Protein AF-A0A2Z6RVS4-F1 (afdb_monomer_lite)

pLDDT: mean 82.9, std 16.71, range [30.58, 97.94]

Structure (mmCIF, N/CA/C/O backbone):
data_AF-A0A2Z6RVS4-F1
#
_entry.id   AF-A0A2Z6RVS4-F1
#
loop_
_atom_site.group_PDB
_atom_site.id
_atom_site.type_symbol
_atom_site.label_atom_id
_atom_site.label_alt_id
_atom_site.label_comp_id
_atom_site.label_asym_id
_atom_site.label_entity_id
_atom_site.label_seq_id
_atom_site.pdbx_PDB_ins_code
_atom_site.Cartn_x
_atom_site.Cartn_y
_atom_site.Cartn_z
_atom_site.occupancy
_atom_site.B_iso_or_equiv
_atom_site.auth_seq_id
_atom_site.auth_comp_id
_atom_site.auth_asym_id
_atom_site.auth_atom_id
_atom_site.pdbx_PDB_model_num
ATOM 1 N N . MET A 1 1 ? 2.717 -13.257 37.662 1.00 36.00 1 MET A N 1
ATOM 2 C CA . MET A 1 1 ? 2.444 -14.443 36.821 1.00 36.00 1 MET A CA 1
ATOM 3 C C . MET A 1 1 ? 1.747 -13.960 35.566 1.00 36.00 1 MET A C 1
ATOM 5 O O . MET A 1 1 ? 0.808 -13.190 35.691 1.00 36.00 1 MET A O 1
ATOM 9 N N . GLY A 1 2 ? 2.272 -14.340 34.403 1.00 30.58 2 GLY A N 1
ATOM 10 C CA . GLY A 1 2 ? 1.889 -13.818 33.089 1.00 30.58 2 GLY A CA 1
ATOM 11 C C . GLY A 1 2 ? 3.117 -13.750 32.182 1.00 30.58 2 GLY A C 1
ATOM 12 O O . GLY A 1 2 ? 3.561 -12.670 31.820 1.00 30.58 2 GLY A O 1
ATOM 13 N N . ASN A 1 3 ? 3.736 -14.909 31.932 1.00 33.47 3 ASN A N 1
ATOM 14 C CA . ASN A 1 3 ? 4.880 -15.064 31.035 1.00 33.47 3 ASN A CA 1
ATOM 15 C C . ASN A 1 3 ? 4.405 -14.852 29.589 1.00 33.47 3 ASN A C 1
ATOM 17 O O . ASN A 1 3 ? 3.969 -15.802 28.942 1.00 33.47 3 ASN A O 1
ATOM 21 N N . ALA A 1 4 ? 4.509 -13.630 29.072 1.00 37.62 4 ALA A N 1
ATOM 22 C CA . ALA A 1 4 ? 4.535 -13.422 27.632 1.00 37.62 4 ALA A CA 1
ATOM 23 C C . ALA A 1 4 ? 5.950 -13.767 27.161 1.00 37.62 4 ALA A C 1
ATOM 25 O O . ALA A 1 4 ? 6.881 -12.975 27.300 1.00 37.62 4 ALA A O 1
ATOM 26 N N . LYS A 1 5 ? 6.131 -14.994 26.663 1.00 33.72 5 LYS A N 1
ATOM 27 C CA . LYS A 1 5 ? 7.312 -15.343 25.874 1.00 33.72 5 LYS A CA 1
ATOM 28 C C . LYS A 1 5 ? 7.283 -14.472 24.619 1.00 33.72 5 LYS A C 1
ATOM 30 O O . LYS A 1 5 ? 6.619 -14.818 23.646 1.00 33.72 5 LYS A O 1
ATOM 35 N N . ALA A 1 6 ? 7.969 -13.334 24.664 1.00 38.34 6 ALA A N 1
ATOM 36 C CA . ALA A 1 6 ? 8.352 -12.616 23.463 1.00 38.34 6 ALA A CA 1
ATOM 37 C C . ALA A 1 6 ? 9.136 -13.601 22.588 1.00 38.34 6 ALA A C 1
ATOM 39 O O . ALA A 1 6 ? 10.140 -14.161 23.030 1.00 38.34 6 ALA A O 1
ATOM 40 N N . LYS A 1 7 ? 8.638 -13.881 21.383 1.00 38.25 7 LYS A N 1
ATOM 41 C CA . LYS A 1 7 ? 9.425 -14.583 20.371 1.00 38.25 7 LYS A CA 1
ATOM 42 C C . LYS A 1 7 ? 10.538 -13.621 19.944 1.00 38.25 7 LYS A C 1
ATOM 44 O O . LYS A 1 7 ? 10.289 -12.648 19.235 1.00 38.25 7 LYS A O 1
ATOM 49 N N . GLU A 1 8 ? 11.732 -13.843 20.480 1.00 45.53 8 GLU A N 1
ATOM 50 C CA . GLU A 1 8 ? 12.978 -13.220 20.039 1.00 45.53 8 GLU A CA 1
ATOM 51 C C . GLU A 1 8 ? 13.337 -13.767 18.651 1.00 45.53 8 GLU A C 1
ATOM 53 O O . GLU A 1 8 ? 13.924 -14.837 18.583 1.00 45.53 8 GLU A O 1
ATOM 58 N N . ASP A 1 9 ? 12.959 -13.064 17.573 1.00 42.09 9 ASP A N 1
ATOM 59 C CA . ASP A 1 9 ? 13.696 -13.011 16.282 1.00 42.09 9 ASP A CA 1
ATOM 60 C C . ASP A 1 9 ? 12.931 -12.357 15.110 1.00 42.09 9 ASP A C 1
ATOM 62 O O . ASP A 1 9 ? 13.549 -11.984 14.114 1.00 42.09 9 ASP A O 1
ATOM 66 N N . GLY A 1 10 ? 11.625 -12.109 15.211 1.00 40.38 10 GLY A N 1
ATOM 67 C CA . GLY A 1 10 ? 10.879 -11.377 14.181 1.00 40.38 10 GLY A CA 1
ATOM 68 C C . GLY A 1 10 ? 10.733 -9.887 14.493 1.00 40.38 10 GLY A C 1
ATOM 69 O O . GLY A 1 10 ? 9.691 -9.475 15.003 1.00 40.38 10 GLY A O 1
ATOM 70 N N . THR A 1 11 ? 11.717 -9.037 14.184 1.00 40.38 11 THR A N 1
ATOM 71 C CA . THR A 1 11 ? 11.467 -7.584 14.171 1.00 40.38 11 THR A CA 1
ATOM 72 C C . THR A 1 11 ? 10.408 -7.281 13.112 1.00 40.38 11 THR A C 1
ATOM 74 O O . THR A 1 11 ? 10.668 -7.354 11.913 1.00 40.38 11 THR A O 1
ATOM 77 N N . ARG A 1 12 ? 9.180 -6.947 13.535 1.00 50.41 12 ARG A N 1
ATOM 78 C CA . ARG A 1 12 ? 8.147 -6.477 12.604 1.00 50.41 12 ARG A CA 1
ATOM 79 C C . ARG A 1 12 ? 8.681 -5.222 11.909 1.00 50.41 12 ARG A C 1
ATOM 81 O O . ARG A 1 12 ? 8.934 -4.214 12.565 1.00 50.41 12 ARG A O 1
ATOM 88 N N . TYR A 1 13 ? 8.836 -5.271 10.584 1.00 60.38 13 TYR A N 1
ATOM 89 C CA . TYR A 1 13 ? 9.238 -4.107 9.778 1.00 60.38 13 TYR A CA 1
ATOM 90 C C . TYR A 1 13 ? 8.255 -2.931 9.919 1.00 60.38 13 TYR A C 1
ATOM 92 O O . TYR A 1 13 ? 8.624 -1.783 9.668 1.00 60.38 13 TYR A O 1
ATOM 100 N N . ILE A 1 14 ? 7.012 -3.226 10.321 1.00 73.31 14 ILE A N 1
ATOM 101 C CA . ILE A 1 14 ? 5.932 -2.279 10.590 1.00 73.31 14 ILE A CA 1
ATOM 102 C C . ILE A 1 14 ? 5.268 -2.683 11.914 1.00 73.31 14 ILE A C 1
ATOM 104 O O . ILE A 1 14 ? 4.782 -3.806 12.040 1.00 73.31 14 ILE A O 1
ATOM 108 N N . LEU A 1 15 ? 5.243 -1.780 12.899 1.00 82.50 15 LEU A N 1
ATOM 109 C CA . LEU A 1 15 ? 4.434 -1.965 14.105 1.00 82.50 15 LEU A CA 1
ATOM 110 C C . LEU A 1 15 ? 2.955 -1.973 13.700 1.00 82.50 15 LEU A C 1
ATOM 112 O O . LEU A 1 15 ? 2.511 -1.079 12.983 1.00 82.50 15 LEU A O 1
ATOM 116 N N . CYS A 1 16 ? 2.215 -2.985 14.137 1.00 87.56 16 CYS A N 1
ATOM 117 C CA . CYS A 1 16 ? 0.835 -3.202 13.728 1.00 87.56 16 CYS A CA 1
ATOM 118 C C . CYS A 1 16 ? 0.059 -3.814 14.894 1.00 87.56 16 CYS A C 1
ATOM 120 O O . CYS A 1 16 ? 0.429 -4.883 15.383 1.00 87.56 16 CYS A O 1
ATOM 122 N N . ASN A 1 17 ? -0.958 -3.079 15.338 1.00 92.88 17 ASN A N 1
ATOM 123 C CA . ASN A 1 17 ? -1.992 -3.489 16.287 1.00 92.88 17 ASN A CA 1
ATOM 124 C C . ASN A 1 17 ? -3.347 -3.648 15.591 1.00 92.88 17 ASN A C 1
ATOM 126 O O . ASN A 1 17 ? -4.195 -4.390 16.061 1.00 92.88 17 ASN A O 1
ATOM 130 N N . GLU A 1 18 ? -3.546 -2.941 14.482 1.00 93.88 18 GLU A N 1
ATOM 131 C CA . GLU A 1 18 ? -4.781 -2.968 13.712 1.00 93.88 18 GLU A CA 1
ATOM 132 C C . GLU A 1 18 ? -4.459 -2.966 12.219 1.00 93.88 18 GLU A C 1
ATOM 134 O O . GLU A 1 18 ? -3.514 -2.303 11.770 1.00 93.88 18 GLU A O 1
ATOM 139 N N . ILE A 1 19 ? -5.252 -3.710 11.453 1.00 94.56 19 ILE A N 1
ATOM 140 C CA . ILE A 1 19 ? -5.235 -3.746 9.997 1.00 94.56 19 ILE A CA 1
ATOM 141 C C . ILE A 1 19 ? -6.624 -3.369 9.498 1.00 94.56 19 ILE A C 1
ATOM 143 O O . ILE A 1 19 ? -7.600 -4.050 9.799 1.00 94.56 19 ILE A O 1
ATOM 147 N N . VAL A 1 20 ? -6.693 -2.323 8.678 1.00 96.00 20 VAL A N 1
ATOM 148 C CA . VAL A 1 20 ? -7.921 -1.895 8.004 1.00 96.00 20 VAL A CA 1
ATOM 149 C C . VAL A 1 20 ? -7.739 -2.066 6.502 1.00 96.00 20 VAL A C 1
ATOM 151 O O . VAL A 1 20 ? -6.992 -1.324 5.860 1.00 96.00 20 VAL A O 1
ATOM 154 N N . LEU A 1 21 ? -8.426 -3.047 5.927 1.00 97.25 21 LEU A N 1
ATOM 155 C CA . LEU A 1 21 ? -8.548 -3.219 4.487 1.00 97.25 21 LEU A CA 1
ATOM 156 C C . LEU A 1 21 ? -9.680 -2.339 3.957 1.00 97.25 21 LEU A C 1
ATOM 158 O O . LEU A 1 21 ? -10.832 -2.475 4.356 1.00 97.25 21 LEU A O 1
ATOM 162 N N . ILE A 1 22 ? -9.361 -1.489 2.989 1.00 97.94 22 ILE A N 1
ATOM 163 C CA . ILE A 1 22 ? -10.304 -0.627 2.286 1.00 97.94 22 ILE A CA 1
ATOM 164 C C . ILE A 1 22 ? -10.290 -1.021 0.813 1.00 97.94 22 ILE A C 1
ATOM 166 O O . ILE A 1 22 ? -9.318 -0.779 0.094 1.00 97.94 22 ILE A O 1
ATOM 170 N N . SER A 1 23 ? -11.381 -1.630 0.359 1.00 96.75 23 SER A N 1
ATOM 171 C CA . SER A 1 23 ? -11.482 -2.167 -0.999 1.00 96.75 23 SER A CA 1
ATOM 172 C C . SER A 1 23 ? -12.862 -1.934 -1.609 1.00 96.75 23 SER A C 1
ATOM 174 O O . SER A 1 23 ? -13.839 -1.591 -0.934 1.00 96.75 23 SER A O 1
ATOM 176 N N . LYS A 1 24 ? -12.937 -2.114 -2.928 1.00 94.56 24 LYS A N 1
ATOM 177 C CA . LYS A 1 24 ? -14.201 -2.265 -3.655 1.00 94.56 24 LYS A CA 1
ATOM 178 C C . LYS A 1 24 ? -14.780 -3.676 -3.503 1.00 94.56 24 LYS A C 1
ATOM 180 O O . LYS A 1 24 ? -15.999 -3.826 -3.507 1.00 94.56 24 LYS A O 1
ATOM 185 N N . TYR A 1 25 ? -13.917 -4.681 -3.363 1.00 93.06 25 TYR A N 1
ATOM 186 C CA . TYR A 1 25 ? -14.280 -6.093 -3.267 1.00 93.06 25 TYR A CA 1
ATOM 187 C C . TYR A 1 25 ? -13.684 -6.670 -1.979 1.00 93.06 25 TYR A C 1
ATOM 189 O O . TYR A 1 25 ? -12.467 -6.791 -1.856 1.00 93.06 25 TYR A O 1
ATOM 197 N N . LEU A 1 26 ? -14.537 -6.972 -0.999 1.00 91.94 26 LEU A N 1
ATOM 198 C CA . LEU A 1 26 ? -14.106 -7.447 0.325 1.00 91.94 26 LEU A CA 1
ATOM 199 C C . LEU A 1 26 ? -14.044 -8.975 0.415 1.00 91.94 26 LEU A C 1
ATOM 201 O O . LEU A 1 26 ? -13.312 -9.507 1.241 1.00 91.94 26 LEU A O 1
ATOM 205 N N . ASP A 1 27 ? -14.742 -9.671 -0.483 1.00 87.75 27 ASP A N 1
ATOM 206 C CA . ASP A 1 27 ? -14.872 -11.131 -0.467 1.00 87.75 27 ASP A CA 1
ATOM 207 C C . ASP A 1 27 ? -13.748 -11.851 -1.240 1.00 87.75 27 ASP A C 1
ATOM 209 O O . ASP A 1 27 ? -13.864 -13.034 -1.565 1.00 87.75 27 ASP A O 1
ATOM 213 N N . GLU A 1 28 ? -12.659 -11.157 -1.594 1.00 89.38 28 GLU A N 1
ATOM 214 C CA . GLU A 1 28 ? -11.543 -11.803 -2.287 1.00 89.38 28 GLU A CA 1
ATOM 215 C C . GLU A 1 28 ? -10.829 -12.803 -1.353 1.00 89.38 28 GLU A C 1
ATOM 217 O O . GLU A 1 28 ? -10.338 -12.402 -0.293 1.00 89.38 28 GLU A O 1
ATOM 222 N N . PRO A 1 29 ? -10.652 -14.082 -1.753 1.00 89.75 29 PRO A N 1
ATOM 223 C CA . PRO A 1 29 ? -10.107 -15.127 -0.876 1.00 89.75 29 PRO A CA 1
ATOM 224 C C . PRO A 1 29 ? -8.730 -14.824 -0.271 1.00 89.75 29 PRO A C 1
ATOM 226 O O . PRO A 1 29 ? -8.399 -15.319 0.803 1.00 89.75 29 PRO A O 1
ATOM 229 N N . LYS A 1 30 ? -7.917 -13.993 -0.938 1.00 89.56 30 LYS A N 1
ATOM 230 C CA . LYS A 1 30 ? -6.589 -13.590 -0.450 1.00 89.56 30 LYS A CA 1
ATOM 231 C C . LYS A 1 30 ? -6.655 -12.851 0.893 1.00 89.56 30 LYS A C 1
ATOM 233 O O . LYS A 1 30 ? -5.734 -12.979 1.691 1.00 89.56 30 LYS A O 1
ATOM 238 N N . TRP A 1 31 ? -7.738 -12.122 1.164 1.00 90.50 31 TRP A N 1
ATOM 239 C CA . TRP A 1 31 ? -7.900 -11.391 2.422 1.00 90.50 31 TRP A CA 1
ATOM 240 C C . TRP A 1 31 ? -8.293 -12.295 3.580 1.00 90.50 31 TRP A C 1
ATOM 242 O O . TRP A 1 31 ? -7.918 -12.004 4.711 1.00 90.50 31 TRP A O 1
ATOM 252 N N . GLN A 1 32 ? -8.935 -13.430 3.295 1.00 89.62 32 GLN A N 1
ATOM 253 C CA . GLN A 1 32 ? -9.130 -14.468 4.300 1.00 89.62 32 GLN A CA 1
ATOM 254 C C . GLN A 1 32 ? -7.782 -15.033 4.758 1.00 89.62 32 GLN A C 1
ATOM 256 O O . GLN A 1 32 ? -7.558 -15.139 5.950 1.00 89.62 32 GLN A O 1
ATOM 261 N N . ILE A 1 33 ? -6.837 -15.267 3.838 1.00 90.06 33 ILE A N 1
ATOM 262 C CA . ILE A 1 33 ? -5.477 -15.717 4.192 1.00 90.06 33 ILE A CA 1
ATOM 263 C C . ILE A 1 33 ? -4.773 -14.701 5.103 1.00 90.06 33 ILE A C 1
ATOM 265 O O . ILE A 1 33 ? -4.100 -15.086 6.055 1.00 90.06 33 ILE A O 1
ATOM 269 N N . VAL A 1 34 ? -4.910 -13.401 4.811 1.00 88.25 34 VAL A N 1
ATOM 270 C CA . VAL A 1 34 ? -4.329 -12.342 5.654 1.00 88.25 34 VAL A CA 1
ATOM 271 C C . VAL A 1 34 ? -4.970 -12.342 7.035 1.00 88.25 34 VAL A C 1
ATOM 273 O O . VAL A 1 34 ? -4.250 -12.259 8.021 1.00 88.25 34 VAL A O 1
ATOM 276 N N . LYS A 1 35 ? -6.297 -12.463 7.113 1.00 89.19 35 LYS A N 1
ATOM 277 C CA . LYS A 1 35 ? -7.014 -12.558 8.383 1.00 89.19 35 LYS A CA 1
ATOM 278 C C . LYS A 1 35 ? -6.564 -13.784 9.187 1.00 89.19 35 LYS A C 1
ATOM 280 O O . LYS A 1 35 ? -6.087 -13.618 10.302 1.00 89.19 35 LYS A O 1
ATOM 285 N N . ASP A 1 36 ? -6.589 -14.967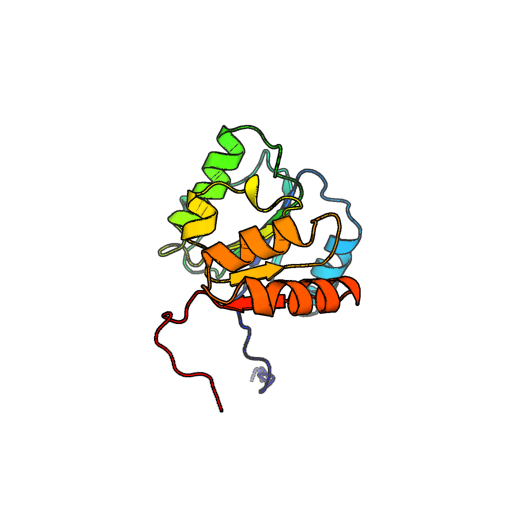 8.577 1.00 90.50 36 ASP A N 1
ATOM 286 C CA . ASP A 1 36 ? -6.188 -16.237 9.197 1.00 90.50 36 ASP A CA 1
ATOM 287 C C . ASP A 1 36 ? -4.741 -16.191 9.721 1.00 90.50 36 ASP A C 1
ATOM 289 O O . ASP A 1 36 ? -4.429 -16.781 10.750 1.00 90.50 36 ASP A O 1
ATOM 293 N N . PHE A 1 37 ? -3.840 -15.467 9.041 1.00 87.88 37 PHE A N 1
ATOM 294 C CA . PHE A 1 37 ? -2.458 -15.284 9.498 1.00 87.88 37 PHE A CA 1
ATOM 295 C C . PHE A 1 37 ? -2.365 -14.555 10.848 1.00 87.88 37 PHE A C 1
ATOM 297 O O . PHE A 1 37 ? -1.435 -14.810 11.615 1.00 87.88 37 PHE A O 1
ATOM 304 N N . PHE A 1 38 ? -3.300 -13.646 11.131 1.00 86.12 38 PHE A N 1
ATOM 305 C CA . PHE A 1 38 ? -3.358 -12.890 12.383 1.00 86.12 38 PHE A CA 1
ATOM 306 C C . PHE A 1 38 ? -4.360 -13.458 13.395 1.00 86.12 38 PHE A C 1
ATOM 308 O O . PHE A 1 38 ? -4.338 -13.017 14.538 1.00 86.12 38 PHE A O 1
ATOM 315 N N . ASP A 1 39 ? -5.180 -14.451 13.036 1.00 82.94 39 ASP A N 1
ATOM 316 C CA . ASP A 1 39 ? -6.178 -15.040 13.946 1.00 82.94 39 ASP A CA 1
ATOM 317 C C . ASP A 1 39 ? -5.538 -15.672 15.204 1.00 82.94 39 ASP A C 1
ATOM 319 O O . ASP A 1 39 ? -6.132 -15.637 16.280 1.00 82.94 39 ASP A O 1
ATOM 323 N N . ASP A 1 40 ? -4.307 -16.190 15.103 1.00 81.31 40 ASP A N 1
ATOM 324 C CA . ASP A 1 40 ? -3.541 -16.722 16.246 1.00 81.31 40 ASP A CA 1
ATOM 325 C C . ASP A 1 40 ? -2.877 -15.623 17.111 1.00 81.31 40 ASP A C 1
ATOM 327 O O . ASP A 1 40 ? -2.294 -15.916 18.162 1.00 81.31 40 ASP A O 1
ATOM 331 N N . ASP A 1 41 ? -2.917 -14.361 16.674 1.00 82.94 41 ASP A N 1
ATOM 332 C CA . ASP A 1 41 ? -2.358 -13.207 17.378 1.00 82.94 41 ASP A CA 1
ATOM 333 C C . ASP A 1 41 ? -3.471 -12.257 17.837 1.00 82.94 41 ASP A C 1
ATOM 335 O O . ASP A 1 41 ? -3.770 -11.252 17.196 1.00 82.94 41 ASP A O 1
ATOM 339 N N . GLU A 1 42 ? -4.023 -12.530 19.023 1.00 81.31 42 GLU A N 1
ATOM 340 C CA . GLU A 1 42 ? -5.068 -11.709 19.657 1.00 81.31 42 GLU A CA 1
ATOM 341 C C . GLU A 1 42 ? -4.668 -10.230 19.871 1.00 81.31 42 GLU A C 1
ATOM 343 O O . GLU A 1 42 ? -5.511 -9.408 20.232 1.00 81.31 42 GLU A O 1
ATOM 348 N N . SER A 1 43 ? -3.392 -9.860 19.673 1.00 85.75 43 SER A N 1
ATOM 349 C CA . SER A 1 43 ? -2.925 -8.470 19.759 1.00 85.75 43 SER A CA 1
ATOM 350 C C . SER A 1 43 ? -3.118 -7.657 18.474 1.00 85.75 43 SER A C 1
ATOM 352 O O . SER A 1 43 ? -2.839 -6.451 18.483 1.00 85.75 43 SER A O 1
ATOM 354 N N . VAL A 1 44 ? -3.571 -8.296 17.388 1.00 90.69 44 VAL A N 1
ATOM 355 C CA . VAL A 1 44 ? -3.809 -7.663 16.089 1.00 90.69 44 VAL A CA 1
ATOM 356 C C . VAL A 1 44 ? -5.271 -7.816 15.681 1.00 90.69 44 VAL A C 1
ATOM 358 O O . VAL A 1 44 ? -5.784 -8.923 15.558 1.00 90.69 44 VAL A O 1
ATOM 361 N N . THR A 1 45 ? -5.946 -6.699 15.420 1.00 93.81 45 THR A N 1
ATOM 362 C CA . THR A 1 45 ? -7.295 -6.702 14.841 1.00 93.81 45 THR A CA 1
ATOM 363 C C . THR A 1 45 ? -7.236 -6.590 13.319 1.00 93.81 45 THR A C 1
ATOM 365 O O . THR A 1 45 ? -6.362 -5.925 12.763 1.00 93.81 45 THR A O 1
ATOM 368 N N . PHE A 1 46 ? -8.185 -7.230 12.632 1.00 94.12 46 PHE A N 1
ATOM 369 C CA . PHE A 1 46 ? -8.365 -7.110 11.186 1.00 94.12 46 PHE A CA 1
ATOM 370 C C . PHE A 1 46 ? -9.807 -6.714 10.867 1.00 94.12 46 PHE A C 1
ATOM 372 O O . PHE A 1 46 ? -10.749 -7.426 11.224 1.00 94.12 46 PHE A O 1
ATOM 379 N N . GLU A 1 47 ? -9.973 -5.610 10.146 1.00 94.44 47 GLU A N 1
ATOM 380 C CA . GLU A 1 47 ? -11.256 -5.129 9.645 1.00 94.44 47 GLU A CA 1
ATOM 381 C C . GLU A 1 47 ? -11.192 -4.921 8.126 1.00 94.44 47 GLU A C 1
ATOM 383 O O . GLU A 1 47 ? -10.218 -4.390 7.596 1.00 94.44 47 GLU A O 1
ATOM 388 N N . ALA A 1 48 ? -12.246 -5.323 7.415 1.00 95.62 48 ALA A N 1
ATOM 389 C CA . ALA A 1 48 ? -12.413 -5.068 5.989 1.00 95.62 48 ALA A CA 1
ATOM 390 C C . ALA A 1 48 ? -13.658 -4.204 5.763 1.00 95.62 48 ALA A C 1
ATOM 392 O O . ALA A 1 48 ? -14.771 -4.619 6.085 1.00 95.62 48 ALA A O 1
ATOM 393 N N . ILE A 1 49 ? -13.472 -3.015 5.189 1.00 96.75 49 ILE A N 1
ATOM 394 C CA . ILE A 1 49 ? -14.531 -2.024 4.979 1.00 96.75 49 ILE A CA 1
ATOM 395 C C . ILE A 1 49 ? -14.611 -1.568 3.524 1.00 96.75 49 ILE A C 1
ATOM 397 O O . ILE A 1 49 ? -13.626 -1.520 2.782 1.00 96.75 49 ILE A O 1
ATOM 401 N N . SER A 1 50 ? -15.815 -1.173 3.111 1.00 96.44 50 SER A N 1
ATOM 402 C CA . SER A 1 50 ? -16.014 -0.564 1.799 1.00 96.44 50 SER A CA 1
ATOM 403 C C . SER A 1 50 ? -15.339 0.805 1.740 1.00 96.44 50 SER A C 1
ATOM 405 O O . SER A 1 50 ? -15.401 1.580 2.694 1.00 96.44 50 SER A O 1
ATOM 407 N N . TYR A 1 51 ? -14.797 1.180 0.578 1.00 96.56 51 TYR A N 1
ATOM 408 C CA . TYR A 1 51 ? -14.259 2.531 0.366 1.00 96.56 51 TYR A CA 1
ATOM 409 C C . TYR A 1 51 ? -15.281 3.662 0.591 1.00 96.56 51 TYR A C 1
ATOM 411 O O . TYR A 1 51 ? -14.888 4.810 0.798 1.00 96.56 51 TYR A O 1
ATOM 419 N N . HIS A 1 52 ? -16.584 3.359 0.580 1.00 95.50 52 HIS A N 1
ATOM 420 C CA . HIS A 1 52 ? -17.638 4.307 0.951 1.00 95.50 52 HIS A CA 1
ATOM 421 C C . HIS A 1 52 ? -17.618 4.692 2.436 1.00 95.50 52 HIS A C 1
ATOM 423 O O . HIS A 1 52 ? -18.095 5.767 2.787 1.00 95.50 52 HIS A O 1
ATOM 429 N N . GLN A 1 53 ? -17.059 3.831 3.284 1.00 96.19 53 GLN A N 1
ATOM 430 C CA . GLN A 1 53 ? -16.939 4.010 4.731 1.00 96.19 53 GLN A CA 1
ATOM 431 C C . GLN A 1 53 ? -15.510 4.386 5.141 1.00 96.19 53 GLN A C 1
ATOM 433 O O . GLN A 1 53 ? -15.199 4.377 6.325 1.00 96.19 53 GLN A O 1
ATOM 438 N N . MET A 1 54 ? -14.639 4.709 4.176 1.00 96.12 54 MET A N 1
ATOM 439 C CA . MET A 1 54 ? -13.246 5.057 4.444 1.00 96.12 54 MET A CA 1
ATOM 440 C C . MET A 1 54 ? -13.164 6.238 5.430 1.00 96.12 54 MET A C 1
ATOM 442 O O . MET A 1 54 ? -13.614 7.340 5.070 1.00 96.12 54 MET A O 1
ATOM 446 N N . PRO A 1 55 ? -12.567 6.031 6.620 1.00 94.31 55 PRO A N 1
ATOM 447 C CA . PRO A 1 55 ? -12.409 7.085 7.612 1.00 94.31 55 PRO A CA 1
ATOM 448 C C . PRO A 1 55 ? -11.464 8.173 7.102 1.00 94.31 55 PRO A C 1
ATOM 450 O O . PRO A 1 55 ? -10.715 7.986 6.133 1.00 94.31 55 PRO A O 1
ATOM 453 N N . ASP A 1 56 ? -11.497 9.333 7.741 1.00 92.44 56 ASP A N 1
ATOM 454 C CA . ASP A 1 56 ? -10.462 10.338 7.567 1.00 92.44 56 ASP A CA 1
ATOM 455 C C . ASP A 1 56 ? -9.260 10.007 8.466 1.00 92.44 56 ASP A C 1
ATOM 457 O O . ASP A 1 56 ? -9.374 9.334 9.486 1.00 92.44 56 ASP A O 1
ATOM 461 N N . VAL A 1 57 ? -8.068 10.481 8.092 1.00 91.06 57 VAL A N 1
ATOM 462 C CA . VAL A 1 57 ? -6.823 10.226 8.851 1.00 91.06 57 VAL A CA 1
ATOM 463 C C . VAL A 1 57 ? -6.934 10.676 10.315 1.00 91.06 57 VAL A C 1
ATOM 465 O O . VAL A 1 57 ? -6.295 10.100 11.193 1.00 91.06 57 VAL A O 1
ATOM 468 N N . GLU A 1 58 ? -7.745 11.700 10.579 1.00 90.44 58 GLU A N 1
ATOM 469 C CA . GLU A 1 58 ? -7.958 12.256 11.916 1.00 90.44 58 GLU A CA 1
ATOM 470 C C . GLU A 1 58 ? -8.851 11.388 12.812 1.00 90.44 58 GLU A C 1
ATOM 472 O O . GLU A 1 58 ? -8.828 11.581 14.027 1.00 90.44 58 GLU A O 1
ATOM 477 N N . ASP A 1 59 ? -9.585 10.430 12.238 1.00 92.06 59 ASP A N 1
ATOM 478 C CA . ASP A 1 59 ? -10.480 9.540 12.983 1.00 92.06 59 ASP A CA 1
ATOM 479 C C . ASP A 1 59 ? -9.713 8.421 13.716 1.00 92.06 59 ASP A C 1
ATOM 481 O O . ASP A 1 59 ? -10.259 7.783 14.614 1.00 92.06 59 ASP A O 1
ATOM 485 N N . PHE A 1 60 ? -8.440 8.191 13.371 1.00 91.62 60 PHE A N 1
ATOM 486 C CA . PHE A 1 60 ? -7.607 7.152 13.983 1.00 91.62 60 PHE A CA 1
ATOM 487 C C . PHE A 1 60 ? -7.001 7.594 15.322 1.00 91.62 60 PHE A C 1
ATOM 489 O O . PHE A 1 60 ? -6.491 8.716 15.467 1.00 91.62 60 PHE A O 1
ATOM 496 N N . ASP A 1 61 ? -6.966 6.671 16.290 1.00 91.38 61 ASP A N 1
ATOM 497 C CA . ASP A 1 61 ? -6.264 6.872 17.559 1.00 91.38 61 ASP A CA 1
ATOM 498 C C . ASP A 1 61 ? -4.740 6.763 17.345 1.00 91.38 61 ASP A C 1
ATOM 500 O O . ASP A 1 61 ? -4.239 5.682 17.031 1.00 91.38 61 ASP A O 1
ATOM 504 N N . PRO A 1 62 ? -3.955 7.836 17.573 1.00 90.31 62 PRO A N 1
ATOM 505 C CA . PRO A 1 62 ? -2.499 7.801 17.425 1.00 90.31 62 PRO A CA 1
ATOM 506 C C . PRO A 1 62 ? -1.791 6.810 18.367 1.00 90.31 62 PRO A C 1
ATOM 508 O O . PRO A 1 62 ? -0.607 6.529 18.170 1.00 90.31 62 PRO A O 1
ATOM 511 N N . LYS A 1 63 ? -2.469 6.299 19.403 1.00 91.12 63 LYS A N 1
ATOM 512 C CA . LYS A 1 63 ? -1.934 5.265 20.301 1.00 91.12 63 LYS A CA 1
ATOM 513 C C . LYS A 1 63 ? -1.967 3.866 19.685 1.00 91.12 63 LYS A C 1
ATOM 515 O O . LYS A 1 63 ? -1.241 2.999 20.167 1.00 91.12 63 LYS A O 1
ATOM 520 N N . ILE A 1 64 ? -2.770 3.652 18.645 1.00 91.38 64 ILE A N 1
ATOM 521 C CA . ILE A 1 64 ? -2.928 2.366 17.966 1.00 91.38 64 ILE A CA 1
ATOM 522 C C . ILE A 1 64 ? -2.104 2.399 16.678 1.00 91.38 64 ILE A C 1
ATOM 524 O O . ILE A 1 64 ? -2.297 3.258 15.818 1.00 91.38 64 ILE A O 1
ATOM 528 N N . ALA A 1 65 ? -1.148 1.477 16.537 1.00 91.94 65 ALA A N 1
ATOM 529 C CA . ALA A 1 65 ? -0.380 1.365 15.302 1.00 91.94 65 ALA A CA 1
ATOM 530 C C . ALA A 1 65 ? -1.234 0.700 14.220 1.00 91.94 65 ALA A C 1
ATOM 532 O O . ALA A 1 65 ? -1.431 -0.518 14.236 1.00 91.94 65 ALA A O 1
ATOM 533 N N . THR A 1 66 ? -1.734 1.504 13.286 1.00 93.88 66 THR A N 1
ATOM 534 C CA . THR A 1 66 ? -2.726 1.050 12.308 1.00 93.88 66 THR A CA 1
ATOM 535 C C . THR A 1 66 ? -2.103 0.895 10.929 1.00 93.88 66 THR A C 1
ATOM 537 O O . THR A 1 66 ? -1.448 1.808 10.421 1.00 93.88 66 THR A O 1
ATOM 540 N N . VAL A 1 67 ? -2.316 -0.256 10.296 1.00 94.31 67 VAL A N 1
ATOM 541 C CA . VAL A 1 67 ? -1.959 -0.510 8.901 1.00 94.31 67 VAL A CA 1
ATOM 542 C C . VAL A 1 67 ? -3.213 -0.400 8.045 1.00 94.31 67 VAL A C 1
ATOM 544 O O . VAL A 1 67 ? -4.104 -1.234 8.129 1.00 94.31 67 VAL A O 1
ATOM 547 N N . VAL A 1 68 ? -3.269 0.610 7.182 1.00 96.06 68 VAL A N 1
ATOM 548 C CA . VAL A 1 68 ? -4.377 0.799 6.239 1.00 96.06 68 VAL A CA 1
ATOM 549 C C . VAL A 1 68 ? -3.964 0.299 4.860 1.00 96.06 68 VAL A C 1
ATOM 551 O O . VAL A 1 68 ? -2.955 0.747 4.307 1.00 96.06 68 VAL A O 1
ATOM 554 N N . ILE A 1 69 ? -4.736 -0.623 4.293 1.00 96.44 69 ILE A N 1
ATOM 555 C CA . ILE A 1 69 ? -4.474 -1.229 2.987 1.00 96.44 69 ILE A CA 1
ATOM 556 C C . ILE A 1 69 ? -5.558 -0.793 2.007 1.00 96.44 69 ILE A C 1
ATOM 558 O O . ILE A 1 69 ? -6.735 -1.038 2.235 1.00 96.44 69 ILE A O 1
ATOM 562 N N . PHE A 1 70 ? -5.160 -0.172 0.901 1.00 97.44 70 PHE A N 1
ATOM 563 C CA . PHE A 1 70 ? -6.051 0.187 -0.200 1.00 97.44 70 PHE A CA 1
ATOM 564 C C . PHE A 1 70 ? -5.883 -0.815 -1.346 1.00 97.44 70 PHE A C 1
ATOM 566 O O . PHE A 1 70 ? -4.786 -0.919 -1.900 1.00 97.44 70 PHE A O 1
ATOM 573 N N . GLU A 1 71 ? -6.957 -1.506 -1.729 1.00 95.56 71 GLU A N 1
ATOM 574 C CA . GLU A 1 71 ? -6.968 -2.514 -2.804 1.00 95.56 71 GLU A CA 1
ATOM 575 C C . GLU A 1 71 ? -8.047 -2.177 -3.841 1.00 95.56 71 GLU A C 1
ATOM 577 O O . GLU A 1 71 ? -9.145 -1.756 -3.488 1.00 95.56 71 GLU A O 1
ATOM 582 N N . ASP A 1 72 ? -7.751 -2.354 -5.131 1.00 94.06 72 ASP A N 1
ATOM 583 C CA . ASP A 1 72 ? -8.719 -2.162 -6.226 1.00 94.06 72 ASP A CA 1
ATOM 584 C C . ASP A 1 72 ? -9.410 -0.785 -6.262 1.00 94.06 72 ASP A C 1
ATOM 586 O O . ASP A 1 72 ? -10.503 -0.612 -6.807 1.00 94.06 72 ASP A O 1
ATOM 590 N N . LEU A 1 73 ? -8.733 0.240 -5.734 1.00 95.88 73 LEU A N 1
ATOM 591 C CA . LEU A 1 73 ? -9.232 1.618 -5.716 1.00 95.88 73 LEU A CA 1
ATOM 592 C C . LEU A 1 73 ? -8.620 2.513 -6.791 1.00 95.88 73 LEU A C 1
ATOM 594 O O . LEU A 1 73 ? -8.965 3.685 -6.834 1.00 95.88 73 LEU A O 1
ATOM 598 N N . MET A 1 74 ? -7.759 2.010 -7.680 1.00 93.06 74 MET A N 1
ATOM 599 C CA . MET A 1 74 ? -7.071 2.833 -8.693 1.00 93.06 74 MET A CA 1
ATOM 600 C C . MET A 1 74 ? -8.007 3.730 -9.511 1.00 93.06 74 MET A C 1
ATOM 602 O O . MET A 1 74 ? -7.681 4.888 -9.764 1.00 93.06 74 MET A O 1
ATOM 606 N N . ASP A 1 75 ? -9.158 3.189 -9.905 1.00 92.62 75 ASP A N 1
ATOM 607 C CA . ASP A 1 75 ? -10.149 3.880 -10.734 1.00 92.62 75 ASP A CA 1
ATOM 608 C C . ASP A 1 75 ? -11.283 4.497 -9.890 1.00 92.62 75 ASP A C 1
ATOM 610 O O . ASP A 1 75 ? -12.336 4.867 -10.413 1.00 92.62 75 ASP A O 1
ATOM 614 N N . ALA A 1 76 ? -11.096 4.600 -8.569 1.00 94.56 76 ALA A N 1
ATOM 615 C CA . ALA A 1 76 ? -12.071 5.220 -7.683 1.00 94.56 76 ALA A CA 1
ATOM 616 C C . ALA A 1 76 ? -12.231 6.726 -7.984 1.00 94.56 76 ALA A C 1
ATOM 618 O O . ALA A 1 76 ? -11.297 7.371 -8.476 1.00 94.56 76 ALA A O 1
ATOM 619 N N . PRO A 1 77 ? -13.393 7.321 -7.651 1.00 95.38 77 PRO A N 1
ATOM 620 C CA . PRO A 1 77 ? -13.650 8.741 -7.866 1.00 95.38 77 PRO A CA 1
ATOM 621 C C . PRO A 1 77 ? -12.580 9.661 -7.262 1.00 95.38 77 PRO A C 1
ATOM 623 O O . PRO A 1 77 ? -11.933 9.331 -6.267 1.00 95.38 77 PRO A O 1
ATOM 626 N N . LYS A 1 78 ? -12.433 10.864 -7.830 1.00 94.94 78 LYS A N 1
ATOM 627 C CA . LYS A 1 78 ? -11.391 11.829 -7.441 1.00 94.94 78 LYS A CA 1
ATOM 628 C C . LYS A 1 78 ? -11.357 12.111 -5.934 1.00 94.94 78 LYS A C 1
ATOM 630 O O . LYS A 1 78 ? -10.277 12.132 -5.358 1.00 94.94 78 LYS A O 1
ATOM 635 N N . ASN A 1 79 ? -12.516 12.267 -5.294 1.00 94.94 79 ASN A N 1
ATOM 636 C CA . ASN A 1 79 ? -12.605 12.509 -3.851 1.00 94.94 79 ASN A CA 1
ATOM 637 C C . ASN A 1 79 ? -12.047 11.336 -3.021 1.00 94.94 79 ASN A C 1
ATOM 639 O O . ASN A 1 79 ? -11.466 11.552 -1.962 1.00 94.94 79 ASN A O 1
ATOM 643 N N . ILE A 1 80 ? -12.175 10.099 -3.511 1.00 96.50 80 ILE A N 1
ATOM 644 C CA . ILE A 1 80 ? -11.586 8.912 -2.879 1.00 96.50 80 ILE A CA 1
ATOM 645 C C . ILE A 1 80 ? -10.065 8.914 -3.069 1.00 96.50 80 ILE A C 1
ATOM 647 O O . ILE A 1 80 ? -9.337 8.727 -2.099 1.00 96.50 80 ILE A O 1
ATOM 651 N N . GLN A 1 81 ? -9.561 9.218 -4.273 1.00 96.31 81 GLN A N 1
ATOM 652 C CA . GLN A 1 81 ? -8.113 9.354 -4.510 1.00 96.31 81 GLN A CA 1
ATOM 653 C C . GLN A 1 81 ? -7.475 10.488 -3.689 1.00 96.31 81 GLN A C 1
ATOM 655 O O . GLN A 1 81 ? -6.331 10.365 -3.244 1.00 96.31 81 GLN A O 1
ATOM 660 N N . GLU A 1 82 ? -8.194 11.592 -3.477 1.00 94.75 82 GLU A N 1
ATOM 661 C CA . GLU A 1 82 ? -7.763 12.703 -2.622 1.00 94.75 82 GLU A CA 1
ATOM 662 C C . GLU A 1 82 ? -7.670 12.265 -1.153 1.00 94.75 82 GLU A C 1
ATOM 664 O O . GLU A 1 82 ? -6.639 12.507 -0.522 1.00 94.75 82 GLU A O 1
ATOM 669 N N . LYS A 1 83 ? -8.666 11.525 -0.642 1.00 95.38 83 LYS A N 1
ATOM 670 C CA . LYS A 1 83 ? -8.604 10.915 0.696 1.00 95.38 83 LYS A CA 1
ATOM 671 C C . LYS A 1 83 ? -7.422 9.951 0.832 1.00 95.38 83 LYS A C 1
ATOM 673 O O . LYS A 1 83 ? -6.606 10.142 1.729 1.00 95.38 83 LYS A O 1
ATOM 678 N N . ILE A 1 84 ? -7.251 8.997 -0.094 1.00 96.19 84 ILE A N 1
ATOM 679 C CA . ILE A 1 84 ? -6.099 8.069 -0.110 1.00 96.19 84 ILE A CA 1
ATOM 680 C C . ILE A 1 84 ? -4.784 8.855 -0.110 1.00 96.19 84 ILE A C 1
ATOM 682 O O . ILE A 1 84 ? -3.868 8.542 0.643 1.00 96.19 84 ILE A O 1
ATOM 686 N N . THR A 1 85 ? -4.678 9.919 -0.909 1.00 94.88 85 THR A N 1
ATOM 687 C CA . THR A 1 85 ? -3.482 10.775 -0.921 1.00 94.88 85 THR A CA 1
ATOM 688 C C . THR A 1 85 ? -3.199 11.369 0.456 1.00 94.88 85 THR A C 1
ATOM 690 O O . THR A 1 85 ? -2.038 11.382 0.869 1.00 94.88 85 THR A O 1
ATOM 693 N N . GLY A 1 86 ? -4.241 11.786 1.181 1.00 93.69 86 GLY A N 1
ATOM 694 C CA . GLY A 1 86 ? -4.140 12.264 2.556 1.00 93.69 86 GLY A CA 1
ATOM 695 C C . GLY A 1 86 ? -3.490 11.243 3.488 1.00 93.69 86 GLY A C 1
ATOM 696 O O . GLY A 1 86 ? -2.569 11.593 4.233 1.00 93.69 86 GLY A O 1
ATOM 697 N N . TYR A 1 87 ? -3.854 9.965 3.350 1.00 94.44 87 TYR A N 1
ATOM 698 C CA . TYR A 1 87 ? -3.165 8.896 4.062 1.00 94.44 87 TYR A CA 1
ATOM 699 C C . TYR A 1 87 ? -1.689 8.853 3.730 1.00 94.44 87 TYR A C 1
ATOM 701 O O . TYR A 1 87 ? -0.947 8.494 4.609 1.00 94.44 87 TYR A O 1
ATOM 709 N N . PHE A 1 88 ? -1.197 9.222 2.546 1.00 92.88 88 PHE A N 1
ATOM 710 C CA . PHE A 1 88 ? 0.246 9.195 2.257 1.00 92.88 88 PHE A CA 1
ATOM 711 C C . PHE A 1 88 ? 1.012 10.454 2.659 1.00 92.88 88 PHE A C 1
ATOM 713 O O . PHE A 1 88 ? 2.229 10.390 2.831 1.00 92.88 88 PHE A O 1
ATOM 720 N N . THR A 1 89 ? 0.332 11.583 2.835 1.00 88.00 89 THR A N 1
ATOM 721 C CA . THR A 1 89 ? 0.972 12.867 3.148 1.00 88.00 89 THR A CA 1
ATOM 722 C C . THR A 1 89 ? 0.922 13.223 4.631 1.00 88.00 89 THR A C 1
ATOM 724 O O . THR A 1 89 ? 1.866 13.837 5.128 1.00 88.00 89 THR A O 1
ATOM 727 N N . TYR A 1 90 ? -0.134 12.816 5.344 1.00 77.50 90 TYR A N 1
ATOM 728 C CA . TYR A 1 90 ? -0.416 13.255 6.716 1.00 77.50 90 TYR A CA 1
ATOM 729 C C . TYR A 1 90 ? -0.136 12.186 7.800 1.00 77.50 90 TYR A C 1
ATOM 731 O O . TYR A 1 90 ? -0.376 12.443 8.976 1.00 77.50 90 TYR A O 1
ATOM 739 N N . LYS A 1 91 ? 0.463 11.024 7.458 1.00 64.81 91 LYS A N 1
ATOM 740 C CA . LYS A 1 91 ? 0.723 9.897 8.405 1.00 64.81 91 LYS A CA 1
ATOM 741 C C . LYS A 1 91 ? 1.494 10.264 9.669 1.00 64.81 91 LYS A C 1
ATOM 743 O O . LYS A 1 91 ? 1.358 9.590 10.686 1.00 64.81 91 LYS A O 1
ATOM 748 N N . ARG A 1 92 ? 2.361 11.281 9.590 1.00 59.59 92 ARG A N 1
ATOM 749 C CA . ARG A 1 92 ? 3.465 11.502 10.544 1.00 59.59 92 ARG A CA 1
ATOM 750 C C . ARG A 1 92 ? 3.020 11.782 11.985 1.00 59.59 92 ARG A C 1
ATOM 752 O O . ARG A 1 92 ? 3.866 11.761 12.870 1.00 59.59 92 ARG A O 1
ATOM 759 N N . HIS A 1 93 ? 1.728 11.998 12.225 1.00 66.94 93 HIS A N 1
ATOM 760 C CA . HIS A 1 93 ? 1.194 12.315 13.551 1.00 66.94 93 HIS A CA 1
ATOM 761 C C . HIS A 1 93 ? 0.163 11.308 14.088 1.00 66.94 93 HIS A C 1
ATOM 763 O O . HIS A 1 93 ? -0.249 11.448 15.235 1.00 66.94 93 HIS A O 1
ATOM 769 N N . ARG A 1 94 ? -0.244 10.297 13.303 1.00 78.94 94 ARG A N 1
ATOM 770 C CA . ARG A 1 94 ? -1.362 9.394 13.652 1.00 78.94 94 ARG A CA 1
ATOM 771 C C . ARG A 1 94 ? -0.987 7.913 13.781 1.00 78.94 94 ARG A C 1
ATOM 773 O O . ARG A 1 94 ? -1.868 7.085 13.916 1.00 78.94 94 ARG A O 1
ATOM 780 N N . ASN A 1 95 ? 0.307 7.579 13.749 1.00 88.62 95 ASN A N 1
ATOM 781 C CA . ASN A 1 95 ? 0.812 6.195 13.818 1.00 88.62 95 ASN A CA 1
ATOM 782 C C . ASN A 1 95 ? 0.185 5.251 12.768 1.00 88.62 95 ASN A C 1
ATOM 784 O O . ASN A 1 95 ? -0.005 4.057 12.996 1.00 88.62 95 ASN A O 1
ATOM 788 N N . ILE A 1 96 ? -0.122 5.811 11.594 1.00 91.62 96 ILE A N 1
ATOM 789 C CA . ILE A 1 96 ? -0.680 5.073 10.465 1.00 91.62 96 ILE A CA 1
ATOM 790 C C . ILE A 1 96 ? 0.452 4.681 9.520 1.00 91.62 96 ILE A C 1
ATOM 792 O O . ILE A 1 96 ? 1.198 5.531 9.026 1.00 91.62 96 ILE A O 1
ATOM 796 N N . SER A 1 97 ? 0.529 3.399 9.194 1.00 92.12 97 SER A N 1
ATOM 797 C CA . SER A 1 97 ? 1.231 2.894 8.018 1.00 92.12 97 SER A CA 1
ATOM 798 C C . SER A 1 97 ? 0.202 2.639 6.926 1.00 92.12 97 SER A C 1
ATOM 800 O O . SER A 1 97 ? -0.862 2.106 7.197 1.00 92.12 97 SER A O 1
ATOM 802 N N . ALA A 1 98 ? 0.486 3.030 5.682 1.00 94.56 98 ALA A N 1
ATOM 803 C CA . ALA A 1 98 ? -0.486 2.839 4.598 1.00 94.56 98 ALA A CA 1
ATOM 804 C C . ALA A 1 98 ? 0.152 2.162 3.392 1.00 94.56 98 ALA A C 1
ATOM 806 O O . ALA A 1 98 ? 1.243 2.574 2.978 1.00 94.56 98 ALA A O 1
ATOM 807 N N . ILE A 1 99 ? -0.551 1.174 2.850 1.00 95.50 99 ILE A N 1
ATOM 808 C CA . ILE A 1 99 ? -0.188 0.340 1.707 1.00 95.50 99 ILE A CA 1
ATOM 809 C C . ILE A 1 99 ? -1.235 0.582 0.623 1.00 95.50 99 ILE A C 1
ATOM 811 O O . ILE A 1 99 ? -2.425 0.607 0.909 1.00 95.50 99 ILE A O 1
ATOM 815 N N . TYR A 1 100 ? -0.801 0.779 -0.619 1.00 96.75 100 TYR A N 1
ATOM 816 C CA . TYR A 1 100 ? -1.711 0.923 -1.753 1.00 96.75 100 TYR A CA 1
ATOM 817 C C . TYR A 1 100 ? -1.299 -0.053 -2.846 1.00 96.75 100 TYR A C 1
ATOM 819 O O . TYR A 1 100 ? -0.220 0.083 -3.426 1.00 96.75 100 TYR A O 1
ATOM 827 N N . VAL A 1 101 ? -2.152 -1.041 -3.094 1.00 94.56 101 VAL A N 1
ATOM 828 C CA . VAL A 1 101 ? -1.947 -2.076 -4.102 1.00 94.56 101 VAL A CA 1
ATOM 829 C C . VAL A 1 101 ? -2.585 -1.631 -5.410 1.00 94.56 101 VAL A C 1
ATOM 831 O O . VAL A 1 101 ? -3.744 -1.219 -5.474 1.00 94.56 101 VAL A O 1
ATOM 834 N N . VAL A 1 102 ? -1.780 -1.638 -6.468 1.00 92.25 102 VAL A N 1
ATOM 835 C CA . VAL A 1 102 ? -2.082 -0.947 -7.720 1.00 92.25 102 VAL A CA 1
ATOM 836 C C . VAL A 1 102 ? -1.460 -1.674 -8.905 1.00 92.25 102 VAL A C 1
ATOM 838 O O . VAL A 1 102 ? -0.299 -2.062 -8.869 1.00 92.25 102 VAL A O 1
ATOM 841 N N . GLN A 1 103 ? -2.215 -1.790 -9.998 1.00 87.62 103 GLN A N 1
ATOM 842 C CA . GLN A 1 103 ? -1.762 -2.467 -11.222 1.00 87.62 103 GLN A CA 1
ATOM 843 C C . GLN A 1 103 ? -0.907 -1.575 -12.141 1.00 87.62 103 GLN A C 1
ATOM 845 O O . GLN A 1 103 ? -0.084 -2.057 -12.911 1.00 87.62 103 GLN A O 1
ATOM 850 N N . ARG A 1 104 ? -1.105 -0.252 -12.094 1.00 87.38 104 ARG A N 1
ATOM 851 C CA . ARG A 1 104 ? -0.444 0.732 -12.969 1.00 87.38 104 ARG A CA 1
ATOM 852 C C . ARG A 1 104 ? 0.280 1.797 -12.155 1.00 87.38 104 ARG A C 1
ATOM 854 O O . ARG A 1 104 ? -0.336 2.720 -11.626 1.00 87.38 104 ARG A O 1
ATOM 861 N N . PHE A 1 105 ? 1.608 1.742 -12.153 1.00 89.19 105 PHE A N 1
ATOM 862 C CA . PHE A 1 105 ? 2.449 2.689 -11.414 1.00 89.19 105 PHE A CA 1
ATOM 863 C C . PHE A 1 105 ? 2.159 4.167 -11.741 1.00 89.19 105 PHE A C 1
ATOM 865 O O . PHE A 1 105 ? 2.145 5.029 -10.863 1.00 89.19 105 PHE A O 1
ATOM 872 N N . TYR A 1 106 ? 1.911 4.485 -13.014 1.00 87.62 106 TYR A N 1
ATOM 873 C CA . TYR A 1 106 ? 1.705 5.870 -13.457 1.00 87.62 106 TYR A CA 1
ATOM 874 C C . TYR A 1 106 ? 0.303 6.417 -13.193 1.00 87.62 106 TYR A C 1
ATOM 876 O O . TYR A 1 106 ? 0.128 7.631 -13.270 1.00 87.62 106 TYR A O 1
ATOM 884 N N . ALA A 1 107 ? -0.656 5.558 -12.839 1.00 89.19 107 ALA A N 1
ATOM 885 C CA . ALA A 1 107 ? -1.970 5.989 -12.370 1.00 89.19 107 ALA A CA 1
ATOM 886 C C . ALA A 1 107 ? -1.922 6.498 -10.919 1.00 89.19 107 ALA A C 1
ATOM 888 O O . ALA A 1 107 ? -2.802 7.239 -10.494 1.00 89.19 107 ALA A O 1
ATOM 889 N N . ILE A 1 108 ? -0.870 6.153 -10.166 1.00 92.62 108 ILE A N 1
ATOM 890 C CA . ILE A 1 108 ? -0.703 6.590 -8.781 1.00 92.62 108 ILE A CA 1
ATOM 891 C C . ILE A 1 108 ? -0.474 8.114 -8.738 1.00 92.62 108 ILE A C 1
ATOM 893 O O . ILE A 1 108 ? 0.477 8.613 -9.373 1.00 92.62 108 ILE A O 1
ATOM 897 N N . PRO A 1 109 ? -1.259 8.861 -7.932 1.00 93.50 109 PRO A N 1
ATOM 898 C CA . PRO A 1 109 ? -1.036 10.279 -7.689 1.00 93.50 109 PRO A CA 1
ATOM 899 C C . PRO A 1 109 ? 0.428 10.599 -7.363 1.00 93.50 109 PRO A C 1
ATOM 901 O O . PRO A 1 109 ? 1.076 9.954 -6.536 1.00 93.50 109 PRO A O 1
ATOM 904 N N . LYS A 1 110 ? 0.975 11.644 -7.999 1.00 91.88 110 LYS A N 1
ATOM 905 C CA . LYS A 1 110 ? 2.381 12.057 -7.816 1.00 91.88 110 LYS A CA 1
ATOM 906 C C . LYS A 1 110 ? 2.716 12.368 -6.353 1.00 91.88 110 LYS A C 1
ATOM 908 O O . LYS A 1 110 ? 3.847 12.141 -5.936 1.00 91.88 110 LYS A O 1
ATOM 913 N N . ALA A 1 111 ? 1.748 12.883 -5.593 1.00 92.25 111 ALA A N 1
ATOM 914 C CA . ALA A 1 111 ? 1.894 13.146 -4.165 1.00 92.25 111 ALA A CA 1
ATOM 915 C C . ALA A 1 111 ? 2.183 11.860 -3.374 1.00 92.25 111 ALA A C 1
ATOM 917 O O . ALA A 1 111 ? 3.104 11.854 -2.563 1.00 92.25 111 ALA A O 1
ATOM 918 N N . ILE A 1 112 ? 1.490 10.759 -3.680 1.00 93.56 112 ILE A N 1
ATOM 919 C CA . ILE A 1 112 ? 1.745 9.445 -3.076 1.00 93.56 112 ILE A CA 1
ATOM 920 C C . ILE A 1 112 ? 3.147 8.959 -3.460 1.00 93.56 112 ILE A C 1
ATOM 922 O O . ILE A 1 112 ? 3.970 8.715 -2.584 1.00 93.56 112 ILE A O 1
ATOM 926 N N . ARG A 1 113 ? 3.480 8.928 -4.761 1.00 91.50 113 ARG A N 1
ATOM 927 C CA . ARG A 1 113 ? 4.789 8.438 -5.253 1.00 91.50 113 ARG A CA 1
ATOM 928 C C . ARG A 1 113 ? 6.006 9.164 -4.668 1.00 91.50 113 ARG A C 1
ATOM 930 O O . ARG A 1 113 ? 7.096 8.603 -4.662 1.00 91.50 113 ARG A O 1
ATOM 937 N N . LYS A 1 114 ? 5.838 10.406 -4.207 1.00 88.69 114 LYS A N 1
ATOM 938 C CA . LYS A 1 114 ? 6.892 11.205 -3.563 1.00 88.69 114 LYS A CA 1
ATOM 939 C C . LYS A 1 114 ? 7.004 11.006 -2.049 1.00 88.69 114 LYS A C 1
ATOM 941 O O . LYS A 1 114 ? 8.009 11.420 -1.485 1.00 88.69 114 LYS A O 1
ATOM 946 N N . ASN A 1 115 ? 5.985 10.442 -1.401 1.00 89.19 115 ASN A N 1
ATOM 947 C CA . ASN A 1 115 ? 5.920 10.293 0.057 1.00 89.19 115 ASN A CA 1
ATOM 948 C C . ASN A 1 115 ? 5.980 8.830 0.525 1.00 89.19 115 ASN A C 1
ATOM 950 O O . ASN A 1 115 ? 5.908 8.573 1.723 1.00 89.19 115 ASN A O 1
ATOM 954 N N . VAL A 1 116 ? 6.109 7.868 -0.392 1.00 90.69 116 VAL A N 1
ATOM 955 C CA . VAL A 1 116 ? 6.295 6.453 -0.046 1.00 90.69 116 VAL A CA 1
ATOM 956 C C . VAL A 1 116 ? 7.717 6.173 0.440 1.00 90.69 116 VAL A C 1
ATOM 958 O O . VAL A 1 116 ? 8.690 6.692 -0.103 1.00 90.69 116 VAL A O 1
ATOM 961 N N . ASN A 1 117 ? 7.829 5.310 1.448 1.00 88.75 117 ASN A N 1
ATOM 962 C CA . ASN A 1 117 ? 9.108 4.819 1.965 1.00 88.75 117 ASN A CA 1
ATOM 963 C C . ASN A 1 117 ? 9.602 3.577 1.220 1.00 88.75 117 ASN A C 1
ATOM 965 O O . ASN A 1 117 ? 10.805 3.347 1.156 1.00 88.75 117 A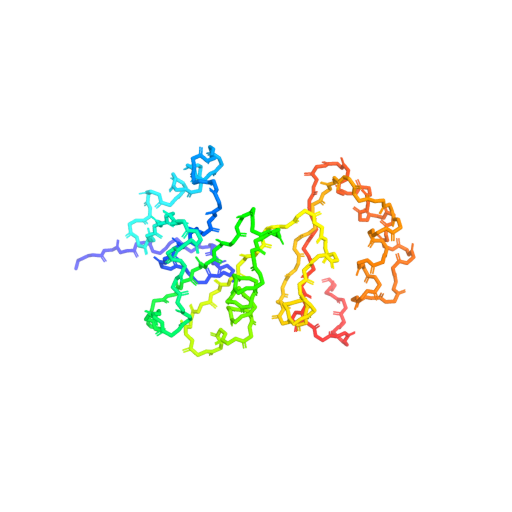SN A O 1
ATOM 969 N N . TYR A 1 118 ? 8.679 2.791 0.666 1.00 89.94 118 TYR A N 1
ATOM 970 C CA . TYR A 1 118 ? 8.977 1.544 -0.023 1.00 89.94 118 TYR A CA 1
ATOM 971 C C . TYR A 1 118 ? 8.100 1.384 -1.256 1.00 89.94 118 TYR A C 1
ATOM 973 O O . TYR A 1 118 ? 6.969 1.874 -1.289 1.00 89.94 118 TYR A O 1
ATOM 981 N N . ILE A 1 119 ? 8.612 0.656 -2.243 1.00 90.31 119 ILE A N 1
ATOM 982 C CA . ILE A 1 119 ? 7.847 0.200 -3.404 1.00 90.31 119 ILE A CA 1
ATOM 983 C C . ILE A 1 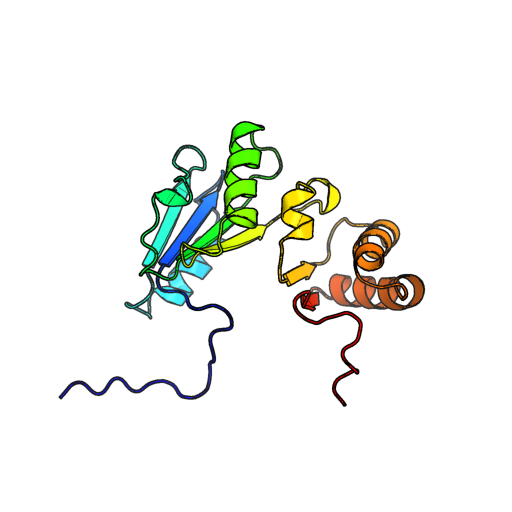119 ? 8.137 -1.280 -3.585 1.00 90.31 119 ILE A C 1
ATOM 985 O O . ILE A 1 119 ? 9.286 -1.634 -3.827 1.00 90.31 119 ILE A O 1
ATOM 989 N N . SER A 1 120 ? 7.106 -2.120 -3.494 1.00 90.50 120 SER A N 1
ATOM 990 C CA . SER A 1 120 ? 7.184 -3.502 -3.965 1.00 90.50 120 SER A CA 1
ATOM 991 C C . SER A 1 120 ? 6.744 -3.546 -5.423 1.00 90.50 120 SER A C 1
ATOM 993 O O . SER A 1 120 ? 5.638 -3.112 -5.751 1.00 90.50 120 SER A O 1
ATOM 995 N N . LEU A 1 121 ? 7.615 -4.032 -6.300 1.00 88.88 121 LE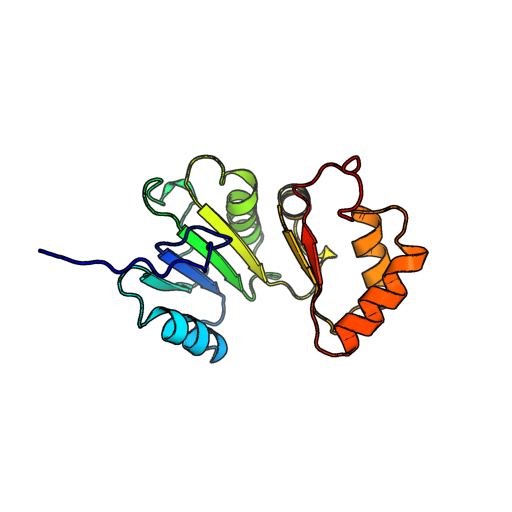U A N 1
ATOM 996 C CA . LEU A 1 121 ? 7.323 -4.245 -7.709 1.00 88.88 121 LEU A CA 1
ATOM 997 C C . LEU A 1 121 ? 7.174 -5.743 -7.963 1.00 88.88 121 LEU A C 1
ATOM 999 O O . LEU A 1 121 ? 8.115 -6.510 -7.765 1.00 88.88 121 LEU A O 1
ATOM 1003 N N . HIS A 1 122 ? 5.990 -6.132 -8.421 1.00 86.75 122 HIS A N 1
ATOM 1004 C CA . HIS A 1 122 ? 5.664 -7.493 -8.833 1.00 86.75 122 HIS A CA 1
ATOM 1005 C C . HIS A 1 122 ? 5.646 -7.574 -10.36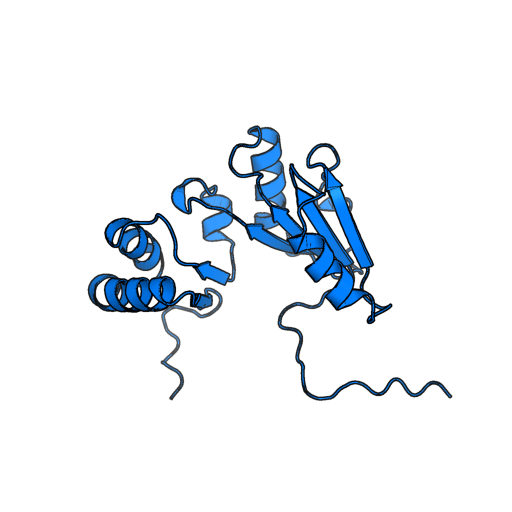2 1.00 86.75 122 HIS A C 1
ATOM 1007 O O . HIS A 1 122 ? 5.352 -6.584 -11.035 1.00 86.75 122 HIS A O 1
ATOM 1013 N N . GLY A 1 123 ? 5.961 -8.749 -10.908 1.00 76.00 123 GLY A N 1
ATOM 1014 C CA . GLY A 1 123 ? 5.872 -8.991 -12.348 1.00 76.00 123 GLY A CA 1
ATOM 1015 C C . GLY A 1 123 ? 4.437 -8.999 -12.863 1.00 76.00 123 GLY A C 1
ATOM 1016 O O . GLY A 1 123 ? 3.499 -9.300 -12.128 1.00 76.00 123 GLY A O 1
ATOM 1017 N N . GLY A 1 124 ? 4.277 -8.704 -14.154 1.00 65.00 124 GLY A N 1
ATOM 1018 C CA . GLY A 1 124 ? 2.993 -8.769 -14.852 1.00 65.00 124 GLY A CA 1
ATOM 1019 C C . GLY A 1 124 ? 2.679 -7.508 -15.656 1.00 65.00 124 GLY A C 1
ATOM 1020 O O . GLY A 1 124 ? 2.790 -6.399 -15.151 1.00 65.00 124 GLY A O 1
ATOM 1021 N N . HIS A 1 125 ? 2.265 -7.706 -16.913 1.00 58.97 125 HIS A N 1
ATOM 1022 C CA . HIS A 1 125 ? 1.761 -6.735 -17.909 1.00 58.97 125 HIS A CA 1
ATOM 1023 C C . HIS A 1 125 ? 2.597 -5.472 -18.219 1.00 58.97 125 HIS A C 1
ATOM 1025 O O . HIS A 1 125 ? 2.355 -4.846 -19.250 1.00 58.97 125 HIS A O 1
ATOM 1031 N N . SER A 1 126 ? 3.569 -5.079 -17.397 1.00 65.38 126 SER A N 1
ATOM 1032 C CA . SER A 1 126 ? 4.452 -3.943 -17.653 1.00 65.38 126 SER A CA 1
ATOM 1033 C C . SER A 1 126 ? 5.549 -4.332 -18.635 1.00 65.38 126 SER A C 1
ATOM 1035 O O . SER A 1 126 ? 6.235 -5.333 -18.443 1.00 65.38 126 SER A O 1
ATOM 1037 N N . SER A 1 127 ? 5.742 -3.528 -19.678 1.00 79.81 127 SER A N 1
ATOM 1038 C CA . SER A 1 127 ? 6.857 -3.732 -20.601 1.00 79.81 127 SER A CA 1
ATOM 1039 C C . SER A 1 127 ? 8.195 -3.454 -19.906 1.00 79.81 127 SER A C 1
ATOM 1041 O O . SER A 1 127 ? 8.262 -2.624 -18.997 1.00 79.81 127 SER A O 1
ATOM 1043 N N . LEU A 1 128 ? 9.291 -4.031 -20.409 1.00 83.81 128 LEU A N 1
ATOM 1044 C CA . LEU A 1 128 ? 10.651 -3.656 -19.997 1.00 83.81 128 LEU A CA 1
ATOM 1045 C C . LEU A 1 128 ? 10.865 -2.128 -20.038 1.00 83.81 128 LEU A C 1
ATOM 1047 O O . LEU A 1 128 ? 11.574 -1.560 -19.205 1.00 83.81 128 LEU A O 1
ATOM 1051 N N . SER A 1 129 ? 10.219 -1.439 -20.987 1.00 85.38 129 SER A N 1
ATOM 1052 C CA . SER A 1 129 ? 10.270 0.021 -21.091 1.00 85.38 129 SER A CA 1
ATOM 1053 C C . SER A 1 129 ? 9.574 0.731 -19.922 1.00 85.38 129 SER A C 1
ATOM 1055 O O . SER A 1 129 ? 10.092 1.733 -19.422 1.00 85.38 129 SER A O 1
ATOM 1057 N N . ASP A 1 130 ? 8.447 0.198 -19.439 1.00 85.12 130 ASP A N 1
ATOM 1058 C CA . ASP A 1 130 ? 7.749 0.715 -18.263 1.00 85.12 130 ASP A CA 1
ATOM 1059 C C . ASP A 1 130 ? 8.559 0.443 -17.000 1.00 85.12 130 ASP A C 1
ATOM 1061 O O . ASP A 1 130 ? 8.781 1.371 -16.224 1.00 85.12 130 ASP A O 1
ATOM 1065 N N . THR A 1 131 ? 9.082 -0.777 -16.844 1.00 85.94 131 THR A N 1
ATOM 1066 C CA . THR A 1 131 ? 9.995 -1.162 -15.757 1.00 85.94 131 THR A CA 1
ATOM 1067 C C . THR A 1 131 ? 11.168 -0.187 -15.675 1.00 85.94 131 THR A C 1
ATOM 1069 O O . THR A 1 131 ? 11.396 0.446 -14.642 1.00 85.94 131 THR A O 1
ATOM 1072 N N . LYS A 1 132 ? 11.846 0.057 -16.801 1.00 88.56 132 LYS A N 1
ATOM 1073 C CA . LYS A 1 132 ? 12.929 1.043 -16.904 1.00 88.56 132 LYS A CA 1
ATOM 1074 C C . LYS A 1 132 ? 12.481 2.451 -16.512 1.00 88.56 132 LYS A C 1
ATOM 1076 O O . LYS A 1 132 ? 13.182 3.136 -15.769 1.00 88.56 132 LYS A O 1
ATOM 1081 N N . ARG A 1 133 ? 11.313 2.903 -16.979 1.00 89.06 133 ARG A N 1
ATOM 1082 C CA . ARG A 1 133 ? 10.777 4.240 -16.668 1.00 89.06 133 ARG A CA 1
ATOM 1083 C C . ARG A 1 133 ? 10.411 4.382 -15.182 1.00 89.06 133 ARG A C 1
ATOM 1085 O O . ARG A 1 133 ? 10.464 5.496 -14.648 1.00 89.06 133 ARG A O 1
ATOM 1092 N N . ILE A 1 134 ? 10.032 3.294 -14.508 1.00 88.31 134 ILE A N 1
ATOM 1093 C CA . ILE A 1 134 ? 9.794 3.269 -13.059 1.00 88.31 134 ILE A CA 1
ATOM 1094 C C . ILE A 1 134 ? 11.135 3.391 -12.337 1.00 88.31 134 ILE A C 1
ATOM 1096 O O . ILE A 1 134 ? 11.327 4.341 -11.581 1.00 88.31 134 ILE A O 1
ATOM 1100 N N . ILE A 1 135 ? 12.093 2.514 -12.649 1.00 86.81 135 ILE A N 1
ATOM 1101 C CA . ILE A 1 135 ? 13.424 2.470 -12.019 1.00 86.81 135 ILE A CA 1
ATOM 1102 C C . ILE A 1 135 ? 14.168 3.800 -12.175 1.00 86.81 135 ILE A C 1
ATOM 1104 O O . ILE A 1 135 ? 14.776 4.292 -11.223 1.00 86.81 135 ILE A O 1
ATOM 1108 N N . ARG A 1 136 ? 14.063 4.438 -13.348 1.00 88.69 136 ARG A N 1
ATOM 1109 C CA . ARG A 1 136 ? 14.706 5.727 -13.648 1.00 88.69 136 ARG A CA 1
ATOM 1110 C C . ARG A 1 136 ? 14.271 6.867 -12.719 1.00 88.69 136 ARG A C 1
ATOM 1112 O O . ARG A 1 136 ? 14.972 7.868 -12.613 1.00 88.69 136 ARG A O 1
ATOM 1119 N N . GLN A 1 137 ? 13.130 6.750 -12.034 1.00 84.56 137 GLN A N 1
ATOM 1120 C CA . GLN A 1 137 ? 12.731 7.742 -11.026 1.00 84.56 137 GLN A CA 1
ATOM 1121 C C . GLN A 1 137 ? 13.600 7.678 -9.763 1.00 84.56 137 GLN A C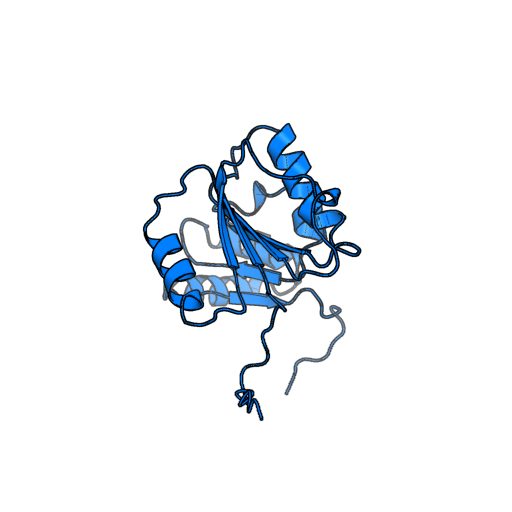 1
ATOM 1123 O O . GLN A 1 137 ? 13.689 8.671 -9.040 1.00 84.56 137 GLN A O 1
ATOM 1128 N N . TYR A 1 138 ? 14.264 6.547 -9.519 1.00 80.81 138 TYR A N 1
ATOM 1129 C CA . TYR A 1 138 ? 14.980 6.267 -8.278 1.00 80.81 138 TYR A CA 1
ATOM 1130 C C . TYR A 1 138 ? 16.495 6.158 -8.480 1.00 80.81 138 TYR A C 1
ATOM 1132 O O . TYR A 1 138 ? 17.246 6.628 -7.628 1.00 80.81 138 TYR A O 1
ATOM 1140 N N . THR A 1 139 ? 16.955 5.662 -9.632 1.00 80.62 139 THR A N 1
ATOM 1141 C CA . THR A 1 139 ? 18.385 5.505 -9.950 1.00 80.62 139 THR A CA 1
ATOM 1142 C C . THR A 1 139 ? 18.713 5.868 -11.400 1.00 80.62 139 THR A C 1
ATOM 1144 O O . THR A 1 139 ? 17.880 5.736 -12.297 1.00 80.62 139 THR A O 1
ATOM 1147 N N . ASN A 1 140 ? 19.951 6.316 -11.632 1.00 84.19 140 ASN A N 1
ATOM 1148 C CA . ASN A 1 140 ? 20.487 6.560 -12.973 1.00 84.19 140 ASN A CA 1
ATOM 1149 C C . ASN A 1 140 ? 20.896 5.255 -13.679 1.00 84.19 140 ASN A C 1
ATOM 1151 O O . ASN A 1 140 ? 20.985 5.229 -14.900 1.00 84.19 140 ASN A O 1
ATOM 1155 N N . GLU A 1 141 ? 21.059 4.157 -12.938 1.00 86.25 141 GLU A N 1
ATOM 1156 C CA . GLU A 1 141 ? 21.450 2.833 -13.449 1.00 86.25 141 GLU A CA 1
ATOM 1157 C C . GLU A 1 141 ? 20.265 2.043 -14.032 1.00 86.25 141 GLU A C 1
ATOM 1159 O O . GLU A 1 141 ? 20.274 0.819 -14.127 1.00 86.25 141 GLU A O 1
ATOM 1164 N N . SER A 1 142 ? 19.196 2.737 -14.428 1.00 87.00 142 SER A N 1
ATOM 1165 C CA . SER A 1 142 ? 17.986 2.087 -14.941 1.00 87.00 142 SER A CA 1
ATOM 1166 C C . SER A 1 142 ? 18.235 1.230 -16.186 1.00 87.00 142 SER A C 1
ATOM 1168 O O . SER A 1 142 ? 17.529 0.249 -16.386 1.00 87.00 142 SER A O 1
ATOM 1170 N N . ASP A 1 143 ? 19.238 1.570 -17.001 1.00 86.94 143 ASP A N 1
ATOM 1171 C CA . ASP A 1 143 ? 19.615 0.808 -18.194 1.00 86.94 143 ASP A CA 1
ATOM 1172 C C . ASP A 1 143 ? 20.138 -0.594 -17.856 1.00 86.94 143 ASP A C 1
ATOM 1174 O O . ASP A 1 143 ? 19.716 -1.571 -18.474 1.00 86.94 143 ASP A O 1
ATOM 1178 N N . SER A 1 144 ? 21.019 -0.704 -16.858 1.00 87.00 144 SER A N 1
ATOM 1179 C CA . SER A 1 144 ? 21.597 -1.981 -16.429 1.00 87.00 144 SER A CA 1
ATOM 1180 C C . SER A 1 144 ? 20.631 -2.784 -15.558 1.00 87.00 144 SER A C 1
ATOM 1182 O O . SER A 1 144 ? 20.552 -4.005 -15.686 1.00 87.00 144 SER A O 1
ATOM 1184 N N . LEU A 1 145 ? 19.859 -2.113 -14.699 1.00 87.50 145 LEU A N 1
ATOM 1185 C CA . LEU A 1 145 ? 18.989 -2.775 -13.725 1.00 87.50 145 LEU A CA 1
ATOM 1186 C C . LEU A 1 145 ? 17.654 -3.245 -14.307 1.00 87.50 145 LEU A C 1
ATOM 1188 O O . LEU A 1 145 ? 17.115 -4.242 -13.828 1.00 87.50 145 LEU A O 1
ATOM 1192 N N . ALA A 1 146 ? 17.112 -2.574 -15.332 1.00 88.12 146 ALA A N 1
ATOM 1193 C CA . ALA A 1 146 ? 15.787 -2.905 -15.863 1.00 88.12 146 ALA A CA 1
ATOM 1194 C C . ALA A 1 146 ? 15.688 -4.358 -16.329 1.00 88.12 146 ALA A C 1
ATOM 1196 O O . ALA A 1 146 ? 14.722 -5.025 -15.988 1.00 88.12 146 ALA A O 1
ATOM 1197 N N . HIS A 1 147 ? 16.700 -4.865 -17.034 1.00 86.62 147 HIS A N 1
ATOM 1198 C CA . HIS A 1 147 ? 16.718 -6.254 -17.496 1.00 86.62 147 HIS A CA 1
ATOM 1199 C C . HIS A 1 147 ? 16.782 -7.270 -16.350 1.00 86.62 147 HIS A C 1
ATOM 1201 O O . HIS A 1 147 ? 16.161 -8.327 -16.433 1.00 86.62 147 HIS A O 1
ATOM 1207 N N . ILE A 1 148 ? 17.523 -6.962 -15.283 1.00 86.69 148 ILE A N 1
ATOM 1208 C CA . ILE A 1 148 ? 17.647 -7.840 -14.112 1.00 86.69 148 ILE A CA 1
ATOM 1209 C C . ILE A 1 148 ? 16.306 -7.894 -13.377 1.00 86.69 148 ILE A C 1
ATOM 1211 O O . ILE A 1 148 ? 15.798 -8.973 -13.092 1.00 86.69 148 ILE A O 1
ATOM 1215 N N . ILE A 1 149 ? 15.712 -6.727 -13.132 1.00 85.50 149 ILE A N 1
ATOM 1216 C CA . ILE A 1 149 ? 14.426 -6.580 -12.447 1.00 85.50 149 ILE A CA 1
ATOM 1217 C C . ILE A 1 149 ? 13.301 -7.242 -13.247 1.00 85.50 149 ILE A C 1
ATOM 1219 O O . ILE A 1 149 ? 12.514 -8.001 -12.689 1.00 85.50 149 ILE A O 1
ATOM 1223 N N . ASP A 1 150 ? 13.249 -7.010 -14.558 1.00 84.50 150 ASP A N 1
ATOM 1224 C CA . ASP A 1 150 ? 12.288 -7.648 -15.462 1.00 84.50 150 ASP A CA 1
ATOM 1225 C C . ASP A 1 150 ? 12.416 -9.179 -15.414 1.00 84.50 150 ASP A C 1
ATOM 1227 O O . ASP A 1 150 ? 11.432 -9.885 -15.212 1.00 84.50 150 ASP A O 1
ATOM 1231 N N . LYS A 1 151 ? 13.644 -9.710 -15.460 1.00 84.38 151 LYS A N 1
ATOM 1232 C CA . LYS A 1 151 ? 13.885 -11.155 -15.362 1.00 84.38 151 LYS A CA 1
ATOM 1233 C C . LYS A 1 151 ? 13.450 -11.749 -14.015 1.00 84.38 151 LYS A C 1
ATOM 1235 O O . LYS A 1 151 ? 12.807 -12.794 -14.015 1.00 84.38 151 LYS A O 1
ATOM 1240 N N . LEU A 1 152 ? 13.791 -11.106 -12.895 1.00 83.94 152 LEU A N 1
ATOM 1241 C CA . LEU A 1 152 ? 13.419 -11.566 -11.545 1.00 83.94 152 LEU A CA 1
ATOM 1242 C C . LEU A 1 152 ? 11.897 -11.551 -11.348 1.00 83.94 152 LEU A C 1
ATOM 1244 O O . LEU A 1 152 ? 11.291 -12.497 -10.848 1.00 83.94 152 LEU A O 1
ATOM 1248 N N . THR A 1 153 ? 11.249 -10.485 -11.808 1.00 81.94 153 THR A N 1
ATOM 1249 C CA . THR A 1 153 ? 9.794 -10.347 -11.692 1.00 81.94 153 THR A CA 1
ATOM 1250 C C . THR A 1 153 ? 9.033 -11.343 -12.582 1.00 81.94 153 THR A C 1
ATOM 1252 O O . THR A 1 153 ? 7.969 -11.826 -12.190 1.00 81.94 153 THR A O 1
ATOM 1255 N N . LEU A 1 154 ? 9.596 -11.747 -13.731 1.00 81.19 154 LEU A N 1
ATOM 1256 C CA . LEU A 1 154 ? 9.071 -12.841 -14.563 1.00 81.19 154 LEU A CA 1
ATOM 1257 C C . LEU A 1 154 ? 9.169 -14.222 -13.893 1.00 81.19 154 LEU A C 1
ATOM 1259 O O . LEU A 1 154 ? 8.308 -15.069 -14.135 1.00 81.19 154 LEU A O 1
ATOM 1263 N N . SER A 1 155 ? 10.152 -14.461 -13.017 1.00 80.25 155 SER A N 1
ATOM 1264 C CA . SER A 1 155 ? 10.258 -15.703 -12.230 1.00 80.25 155 SER A CA 1
ATOM 1265 C C . SER A 1 155 ? 9.299 -15.771 -11.032 1.00 80.25 155 SER A C 1
ATOM 1267 O O . SER A 1 155 ? 9.486 -16.602 -10.148 1.00 80.25 155 SER A O 1
ATOM 1269 N N . LYS A 1 156 ? 8.233 -14.954 -11.027 1.00 70.50 156 LYS A N 1
ATOM 1270 C CA . LYS A 1 156 ? 7.241 -14.817 -9.941 1.00 70.50 156 LYS A CA 1
ATOM 1271 C C . LYS A 1 156 ? 7.823 -14.287 -8.627 1.00 70.50 156 LYS A C 1
ATOM 1273 O O . LYS A 1 156 ? 7.191 -14.420 -7.581 1.00 70.50 156 LYS A O 1
ATOM 1278 N N . GLU A 1 157 ? 8.995 -13.667 -8.680 1.00 79.44 157 GLU A N 1
ATOM 1279 C CA . GLU A 1 157 ? 9.561 -12.940 -7.548 1.00 79.44 157 GLU A CA 1
ATOM 1280 C C . GLU A 1 157 ? 9.085 -11.478 -7.564 1.00 79.44 157 GLU A C 1
ATOM 1282 O O . GLU A 1 157 ? 8.474 -10.997 -8.525 1.00 79.44 157 GLU A O 1
ATOM 1287 N N . PHE A 1 158 ? 9.352 -10.758 -6.478 1.00 86.62 158 PHE A N 1
ATOM 1288 C CA . PHE A 1 158 ? 9.103 -9.324 -6.366 1.00 86.62 158 PHE A CA 1
ATOM 1289 C C . PHE A 1 158 ? 10.350 -8.619 -5.843 1.00 86.62 158 PHE A C 1
ATOM 1291 O O . PHE A 1 158 ? 11.206 -9.230 -5.204 1.00 86.62 158 PHE A O 1
ATOM 1298 N N . ILE A 1 159 ? 10.452 -7.321 -6.115 1.00 84.88 159 ILE A N 1
ATOM 1299 C CA . ILE A 1 159 ? 11.589 -6.502 -5.691 1.00 84.88 159 ILE A CA 1
ATOM 1300 C C . ILE A 1 159 ? 11.084 -5.341 -4.859 1.00 84.88 159 ILE A C 1
ATOM 1302 O O . ILE A 1 159 ? 10.156 -4.641 -5.259 1.00 84.88 159 ILE A O 1
ATOM 1306 N N . VAL A 1 160 ? 11.729 -5.113 -3.717 1.00 87.00 160 VAL A N 1
ATOM 1307 C CA . VAL A 1 160 ? 11.424 -3.989 -2.834 1.00 87.00 160 VAL A CA 1
ATOM 1308 C C . VAL A 1 160 ? 12.496 -2.915 -2.980 1.00 87.00 160 VAL A C 1
ATOM 1310 O O . VAL A 1 160 ? 13.669 -3.147 -2.700 1.00 87.00 160 VAL A O 1
ATOM 1313 N N . PHE A 1 161 ? 12.084 -1.715 -3.381 1.00 85.12 161 PHE A N 1
ATOM 1314 C CA . PHE A 1 161 ? 12.916 -0.517 -3.317 1.00 85.12 161 PHE A CA 1
ATOM 1315 C C . PHE A 1 161 ? 12.755 0.134 -1.941 1.00 85.12 161 PHE A C 1
ATOM 1317 O O . PHE A 1 161 ? 11.658 0.583 -1.610 1.00 85.12 161 PHE A O 1
ATOM 1324 N N . ASP A 1 162 ? 13.833 0.216 -1.155 1.00 86.88 162 ASP A N 1
ATOM 1325 C CA . ASP A 1 162 ? 13.881 1.012 0.081 1.00 86.88 162 ASP A CA 1
ATOM 1326 C C . ASP A 1 162 ? 14.285 2.454 -0.249 1.00 86.88 162 ASP A C 1
ATOM 1328 O O . ASP A 1 162 ? 15.435 2.737 -0.582 1.00 86.88 162 ASP A O 1
ATOM 1332 N N . LEU A 1 163 ? 13.322 3.372 -0.174 1.00 85.06 163 LEU A N 1
ATOM 1333 C CA . LEU A 1 163 ? 13.497 4.785 -0.514 1.00 85.06 163 LEU A CA 1
ATOM 1334 C C . LEU A 1 163 ? 13.848 5.655 0.698 1.00 85.06 163 LEU A C 1
ATOM 1336 O O . LEU A 1 163 ? 13.942 6.875 0.570 1.00 85.06 163 LEU A O 1
ATOM 1340 N N . ARG A 1 164 ? 14.014 5.059 1.886 1.00 80.38 164 ARG A N 1
ATOM 1341 C CA . ARG A 1 164 ? 14.408 5.797 3.097 1.00 80.38 164 ARG A CA 1
ATOM 1342 C C . ARG A 1 164 ? 15.883 6.169 3.079 1.00 80.38 164 ARG A C 1
ATOM 1344 O O . ARG A 1 164 ? 16.271 7.130 3.739 1.00 80.38 164 ARG A O 1
ATOM 1351 N N . ARG A 1 165 ? 16.696 5.395 2.356 1.00 64.38 165 ARG A N 1
ATOM 1352 C CA . ARG A 1 165 ? 18.138 5.604 2.280 1.00 64.38 165 ARG A CA 1
ATOM 1353 C C . ARG A 1 165 ? 18.458 6.760 1.333 1.00 64.38 165 ARG A C 1
ATOM 1355 O O . ARG A 1 165 ? 17.978 6.764 0.195 1.00 64.38 165 ARG A O 1
ATOM 1362 N N . PRO A 1 166 ? 19.252 7.752 1.767 1.00 58.16 166 PRO A N 1
ATOM 1363 C CA . PRO A 1 166 ? 19.791 8.757 0.866 1.00 58.16 166 PRO A CA 1
ATOM 1364 C C . PRO A 1 166 ? 20.550 8.087 -0.284 1.00 58.16 166 PRO A C 1
ATOM 1366 O O . PRO A 1 166 ? 21.223 7.078 -0.094 1.00 58.16 166 PRO A O 1
ATOM 1369 N N . LYS A 1 167 ? 20.529 8.698 -1.475 1.00 54.94 167 LYS A N 1
ATOM 1370 C CA . LYS A 1 167 ? 21.299 8.230 -2.650 1.00 54.94 167 LYS A CA 1
ATOM 1371 C C . LYS A 1 167 ? 22.821 8.154 -2.422 1.00 54.94 167 LYS A C 1
ATOM 1373 O O . LYS A 1 167 ? 23.539 7.716 -3.311 1.00 54.94 167 LYS A O 1
ATOM 1378 N N . THR A 1 168 ? 23.304 8.645 -1.287 1.00 50.97 168 THR A N 1
ATOM 1379 C CA . THR A 1 168 ? 24.717 8.752 -0.919 1.00 50.97 168 THR A CA 1
ATOM 1380 C C . THR A 1 168 ? 25.190 7.644 0.018 1.00 50.97 168 THR A C 1
ATOM 1382 O O . THR A 1 168 ? 26.368 7.642 0.366 1.00 50.97 168 THR A O 1
ATOM 1385 N N . ASP A 1 169 ? 24.313 6.735 0.454 1.00 47.50 169 ASP A N 1
ATOM 1386 C CA . ASP A 1 169 ? 24.739 5.624 1.305 1.00 47.50 169 ASP A CA 1
ATOM 1387 C C . ASP A 1 169 ? 25.580 4.629 0.489 1.00 47.50 169 ASP A C 1
ATOM 1389 O O . ASP A 1 169 ? 25.151 4.211 -0.594 1.00 47.50 169 ASP A O 1
ATOM 1393 N N . PRO A 1 170 ? 26.773 4.237 0.973 1.00 40.41 170 PRO A N 1
ATOM 1394 C CA . PRO A 1 170 ? 27.572 3.223 0.304 1.00 40.41 170 PRO A CA 1
ATOM 1395 C C . PRO A 1 170 ? 26.814 1.882 0.270 1.00 40.41 170 PRO A C 1
ATOM 1397 O O . PRO A 1 170 ? 26.027 1.597 1.182 1.00 40.41 170 PRO A O 1
ATOM 1400 N N . PRO A 1 171 ? 27.039 1.039 -0.757 1.00 42.84 171 PRO A N 1
ATOM 1401 C CA . PRO A 1 171 ? 26.486 -0.310 -0.784 1.00 42.84 171 PRO A CA 1
ATOM 1402 C C . PRO A 1 171 ? 26.905 -1.061 0.483 1.00 42.84 171 PRO A C 1
ATOM 1404 O O . PRO A 1 171 ? 28.045 -0.933 0.932 1.00 42.84 171 PRO A O 1
ATOM 1407 N N . ILE A 1 172 ? 25.989 -1.833 1.071 1.00 46.41 172 ILE A N 1
ATOM 1408 C CA . ILE A 1 172 ? 26.355 -2.742 2.161 1.00 46.41 172 ILE A CA 1
ATOM 1409 C C . ILE A 1 172 ? 27.222 -3.848 1.546 1.00 46.41 172 ILE A C 1
ATOM 1411 O O . ILE A 1 172 ? 26.762 -4.527 0.627 1.00 46.41 172 ILE A O 1
ATOM 1415 N N . ASN A 1 173 ? 28.462 -3.965 2.032 1.00 32.88 173 ASN A N 1
ATOM 1416 C CA . ASN A 1 173 ? 29.376 -5.077 1.749 1.00 32.88 173 ASN A CA 1
ATOM 1417 C C . ASN A 1 173 ? 28.907 -6.372 2.411 1.00 32.88 173 ASN A C 1
ATOM 1419 O O . ASN A 1 173 ? 28.430 -6.290 3.567 1.00 32.88 173 ASN A O 1
#

Secondary structure (DSSP, 8-state):
-------TT---SS--SEEEEEES-S--HHHHHHHHHHHT-TT-EEEEEEGGGPPPGGGS-TTS-EEEEEES-TTS-HHHHHHHHHHHHSGGGTTEEEEE--S-GGGS-HHHHHH-SEEEEE-SS--HHHHHHHHTTT-STHHHHHHHHHHHHHTT-EEEEE-SS-TTPPPP-

Foldseek 3Di:
DDDPPDPPDDPPPADAQEEEEEEQDQPDVVVVVVVVVCVVPPSYYYYYDYLVPDDALVVAALVGQYEYEYDHCLVPDPVSLVRLLNLQQVCPRRNYHYHYDDDDPVSRPPSNVVRDQKDKAADDDDDLVNLLVVVVVPDPCSVVCSVVQNVCNVVRHIDMDGNPDDPPDDDDD

Organism: NCBI:txid94130

InterPro domains:
  IPR006758 Poxvirus A32 [PF04665] (64-138)

Sequence (173 aa):
MGNAKAKEDGTRYILCNEIVLISKYLDEPKWQIVKDFFDDDESVTFEAISYHQMPDVEDFDPKIATVVIFEDLMDAPKNIQEKITGYFTYKRHRNISAIYVVQRFYAIPKAIRKNVNYISLHGGHSSLSDTKRIIRQYTNESDSLAHIIDKLTLSKEFIVFDLRRPKTDPPIN

Radius of gyration: 17.97 Å; chains: 1; bounding box: 47×30×58 Å